Protein AF-A0A661ADQ4-F1 (afdb_monomer_lite)

Radius of gyration: 25.44 Å; chains: 1; bounding box: 35×82×67 Å

Sequence (174 aa):
MAKEAEIAFSLAYEEELRGIRLSEEKLRGFLEWVIENSPSVDEFIEVGVRKTITAGIVWRIKKGLKRIVHRERNTGKGNIAALSYYMIENGAPLWEIPPVVALFLKEVKNHPLAERREVWNILYQLLPSRIEKPSGPTLFDFVEEKKEKKRKGRIILPGEEEKEEKKEGKIIMP

Secondary structure (DSSP, 8-state):
-HHHHHHHHHHTTSHHHHT----HHHHHHHHHHHHHH---HHHHHHHHHHHH--HHHHHHHHHHHHHHHHHTTTSHHHHHHHHHHHHHHTT--GGGSHHHHHHHHHHHHTSGGGGSHHHHHHHHHHS-TT-PPPSS--HHHHHHHHHHHHHS-----S----------------

Structure (mmCIF, N/CA/C/O backbone):
data_AF-A0A661ADQ4-F1
#
_entry.id   AF-A0A661ADQ4-F1
#
loop_
_atom_site.group_PDB
_atom_site.id
_atom_site.type_symbol
_atom_site.label_atom_id
_atom_site.label_alt_id
_atom_site.label_comp_id
_atom_site.label_asym_id
_atom_site.label_entity_id
_atom_site.label_seq_id
_atom_site.pdbx_PDB_ins_code
_atom_site.Cartn_x
_atom_site.Cartn_y
_atom_site.Cartn_z
_atom_site.occupancy
_atom_site.B_iso_or_equiv
_atom_site.auth_seq_id
_atom_site.auth_comp_id
_atom_site.auth_asym_id
_atom_site.auth_atom_id
_atom_site.pdbx_PDB_model_num
ATOM 1 N N . MET A 1 1 ? -14.680 14.302 -2.490 1.00 46.47 1 MET A N 1
ATOM 2 C CA . MET A 1 1 ? -13.739 13.365 -3.150 1.00 46.47 1 MET A CA 1
ATOM 3 C C . MET A 1 1 ? -12.268 13.676 -2.865 1.00 46.47 1 MET A C 1
ATOM 5 O O . MET A 1 1 ? -11.585 12.795 -2.360 1.00 46.47 1 MET A O 1
ATOM 9 N N . ALA A 1 2 ? -11.749 14.880 -3.158 1.00 60.28 2 ALA A N 1
ATOM 10 C CA . ALA A 1 2 ? -10.326 15.184 -2.913 1.00 60.28 2 ALA A CA 1
ATOM 11 C C . ALA A 1 2 ? -9.914 15.041 -1.430 1.00 60.28 2 ALA A C 1
ATOM 13 O O . ALA A 1 2 ? -8.908 14.412 -1.120 1.00 60.28 2 ALA A O 1
ATOM 14 N N . LYS A 1 3 ? -10.737 15.554 -0.506 1.00 71.38 3 LYS A N 1
ATOM 15 C CA . LYS A 1 3 ? -10.456 15.559 0.939 1.00 71.38 3 LYS A CA 1
ATOM 16 C C . LYS A 1 3 ? -10.411 14.153 1.550 1.00 71.38 3 LYS A C 1
ATOM 18 O O . LYS A 1 3 ? -9.616 13.884 2.442 1.00 71.38 3 LYS A O 1
ATOM 23 N N . GLU A 1 4 ? -11.261 13.247 1.083 1.00 68.56 4 GLU A N 1
ATOM 24 C CA . GLU A 1 4 ? -11.327 11.862 1.550 1.00 68.56 4 GLU A CA 1
ATOM 25 C C . GLU A 1 4 ? -10.106 11.065 1.070 1.00 68.56 4 GLU A C 1
ATOM 27 O O . GLU A 1 4 ? -9.530 10.307 1.850 1.00 68.56 4 GLU A O 1
ATOM 32 N N . ALA A 1 5 ? -9.661 11.301 -0.170 1.00 69.50 5 ALA A N 1
ATOM 33 C CA . ALA A 1 5 ? -8.423 10.739 -0.704 1.00 69.50 5 ALA A CA 1
ATOM 34 C C . ALA A 1 5 ? -7.181 11.269 0.039 1.00 69.50 5 ALA A C 1
ATOM 36 O O . ALA A 1 5 ? -6.310 10.483 0.406 1.00 69.50 5 ALA A O 1
ATOM 37 N N . GLU A 1 6 ? -7.120 12.569 0.348 1.00 78.62 6 GLU A N 1
ATOM 38 C CA . GLU A 1 6 ? -6.053 13.160 1.173 1.00 78.62 6 GLU A CA 1
ATOM 39 C C . GLU A 1 6 ? -6.007 12.558 2.585 1.00 78.62 6 GLU A C 1
ATOM 41 O O . GLU A 1 6 ? -4.930 12.202 3.069 1.00 78.62 6 GLU A O 1
ATOM 46 N N . ILE A 1 7 ? -7.161 12.384 3.243 1.00 80.75 7 ILE A N 1
ATOM 47 C CA . ILE A 1 7 ? -7.219 11.747 4.568 1.00 80.75 7 ILE A CA 1
ATOM 48 C C . ILE A 1 7 ? -6.780 10.280 4.474 1.00 80.75 7 ILE A C 1
ATOM 50 O O . ILE A 1 7 ? -5.970 9.840 5.292 1.00 80.75 7 ILE A O 1
ATOM 54 N N . ALA A 1 8 ? -7.240 9.532 3.468 1.00 76.44 8 ALA A N 1
ATOM 55 C CA . ALA A 1 8 ? -6.795 8.160 3.237 1.00 76.44 8 ALA A CA 1
ATOM 56 C C . ALA A 1 8 ? -5.284 8.058 2.986 1.00 76.44 8 ALA A C 1
ATOM 58 O O . ALA A 1 8 ? -4.638 7.149 3.509 1.00 76.44 8 ALA A O 1
ATOM 59 N N . PHE A 1 9 ? -4.709 9.008 2.245 1.00 81.69 9 PHE A N 1
ATOM 60 C CA . PHE A 1 9 ? -3.269 9.078 2.028 1.00 81.69 9 PHE A CA 1
ATOM 61 C C . PHE A 1 9 ? -2.522 9.399 3.329 1.00 81.69 9 PHE A C 1
ATOM 63 O O . PHE A 1 9 ? -1.516 8.759 3.634 1.00 81.69 9 PHE A O 1
ATOM 70 N N . SER A 1 10 ? -3.056 10.310 4.153 1.00 87.81 10 SER A N 1
ATOM 71 C CA . SER A 1 10 ? -2.481 10.650 5.463 1.00 87.81 10 SER A CA 1
ATOM 72 C C . SER A 1 10 ? -2.407 9.449 6.417 1.00 87.81 10 SER A C 1
ATOM 74 O O . SER A 1 10 ? -1.425 9.320 7.148 1.00 87.81 10 SER A O 1
ATOM 76 N N . LEU A 1 11 ? -3.366 8.511 6.346 1.00 89.00 11 LEU A N 1
ATOM 77 C CA . LEU A 1 11 ? -3.378 7.310 7.191 1.00 89.00 11 LEU A CA 1
ATOM 78 C C . LEU A 1 11 ? -2.096 6.473 7.046 1.00 89.00 11 LEU A C 1
ATOM 80 O O . LEU A 1 11 ? -1.606 5.953 8.043 1.00 89.00 11 LEU A O 1
ATOM 84 N N . ALA A 1 12 ? -1.490 6.395 5.857 1.00 88.94 12 ALA A N 1
ATOM 85 C CA . ALA A 1 12 ? -0.242 5.652 5.631 1.00 88.94 12 ALA A CA 1
ATOM 86 C C . ALA A 1 12 ? 0.996 6.241 6.355 1.00 88.94 12 ALA A C 1
ATOM 88 O O . ALA A 1 12 ? 2.040 5.573 6.431 1.00 88.94 12 ALA A O 1
ATOM 89 N N . TYR A 1 13 ? 0.876 7.467 6.880 1.00 88.44 13 TYR A N 1
ATOM 90 C CA . TYR A 1 13 ? 1.899 8.211 7.623 1.00 88.44 13 TYR A CA 1
ATOM 91 C C . TYR A 1 13 ? 1.596 8.352 9.124 1.00 88.44 13 TYR A C 1
ATOM 93 O O . TYR A 1 13 ? 2.484 8.778 9.866 1.00 88.44 13 TYR A O 1
ATOM 101 N N . GLU A 1 14 ? 0.401 7.963 9.585 1.00 91.62 14 GLU A N 1
ATOM 102 C CA . GLU A 1 14 ? 0.080 7.860 11.015 1.00 91.62 14 GLU A CA 1
ATOM 103 C C . GLU A 1 14 ? 1.030 6.873 11.705 1.00 91.62 14 GLU A C 1
ATOM 105 O O . GLU A 1 14 ? 1.467 5.893 11.098 1.00 91.62 14 GLU A O 1
ATOM 110 N N . GLU A 1 15 ? 1.333 7.104 12.983 1.00 90.06 15 GLU A N 1
ATOM 111 C CA . GLU A 1 15 ? 2.313 6.333 13.763 1.00 90.06 15 GLU A CA 1
ATOM 112 C C . GLU A 1 15 ? 2.139 4.809 13.621 1.00 90.06 15 GLU A C 1
ATOM 114 O O . GLU A 1 15 ? 3.110 4.080 13.406 1.00 90.06 15 GLU A O 1
ATOM 119 N N . GLU A 1 16 ? 0.896 4.327 13.649 1.00 94.06 16 GLU A N 1
ATOM 120 C CA . GLU A 1 16 ? 0.574 2.901 13.595 1.00 94.06 16 GLU A CA 1
ATOM 121 C C . GLU A 1 16 ? 0.774 2.234 12.225 1.00 94.06 16 GLU A C 1
ATOM 123 O O . GLU A 1 16 ? 0.855 1.005 12.161 1.00 94.06 16 GLU A O 1
ATOM 128 N N . LEU A 1 17 ? 0.842 3.010 11.139 1.00 93.62 17 LEU A N 1
ATOM 129 C CA . LEU A 1 17 ? 0.995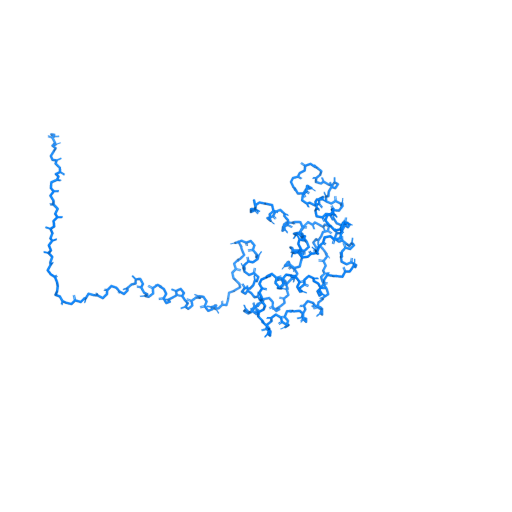 2.513 9.762 1.00 93.62 17 LEU A CA 1
ATOM 130 C C . LEU A 1 17 ? 2.311 2.971 9.109 1.00 93.62 17 LEU A C 1
ATOM 132 O O . LEU A 1 17 ? 2.814 2.307 8.197 1.00 93.62 17 LEU A O 1
ATOM 136 N N . ARG A 1 18 ? 2.927 4.053 9.602 1.00 90.88 18 ARG A N 1
ATOM 137 C CA . ARG A 1 18 ? 4.176 4.629 9.079 1.00 90.88 18 ARG A CA 1
ATOM 138 C C . ARG A 1 18 ? 5.309 3.610 9.027 1.00 90.88 18 ARG A C 1
ATOM 140 O O . ARG A 1 18 ? 6.002 3.549 8.013 1.00 90.88 18 ARG A O 1
ATOM 147 N N . GLY A 1 19 ? 5.464 2.814 10.088 1.00 90.69 19 GLY A N 1
ATOM 148 C CA . GLY A 1 19 ? 6.514 1.798 10.235 1.00 90.69 19 GLY A CA 1
ATOM 149 C C . GLY A 1 19 ? 6.271 0.479 9.490 1.00 90.69 19 GLY A C 1
ATOM 150 O O . GLY A 1 19 ? 7.125 -0.405 9.533 1.00 90.69 19 GLY A O 1
ATOM 151 N N . ILE A 1 20 ? 5.130 0.311 8.812 1.00 94.69 20 ILE A N 1
ATOM 152 C CA . ILE A 1 20 ? 4.903 -0.854 7.952 1.00 94.69 20 ILE A CA 1
ATOM 153 C C . ILE A 1 20 ? 5.694 -0.657 6.657 1.00 94.69 20 ILE A C 1
ATOM 155 O O . ILE A 1 20 ? 5.493 0.337 5.955 1.00 94.69 20 ILE A O 1
ATOM 159 N N . ARG A 1 21 ? 6.569 -1.626 6.368 1.00 95.00 21 ARG A N 1
ATOM 160 C CA . ARG A 1 21 ? 7.399 -1.701 5.163 1.00 95.00 21 ARG A CA 1
ATOM 161 C C . ARG A 1 21 ? 7.004 -2.877 4.280 1.00 95.00 21 ARG A C 1
ATOM 163 O O . ARG A 1 21 ? 6.539 -3.900 4.795 1.00 95.00 21 ARG A O 1
ATOM 170 N N . LEU A 1 22 ? 7.211 -2.734 2.975 1.00 95.94 22 LEU A N 1
ATOM 171 C CA . LEU A 1 22 ? 7.097 -3.841 2.021 1.00 95.94 22 LEU A CA 1
ATOM 172 C C . LEU A 1 22 ? 8.391 -4.668 1.986 1.00 95.94 22 LEU A C 1
ATOM 174 O O . LEU A 1 22 ? 9.421 -4.272 2.525 1.00 95.94 22 LEU A O 1
ATOM 178 N N . SER A 1 23 ? 8.333 -5.843 1.357 1.00 96.06 23 SER A N 1
ATOM 179 C CA . SER A 1 23 ? 9.543 -6.594 1.012 1.00 96.06 23 SER A CA 1
ATOM 180 C C . SER A 1 23 ? 10.259 -5.878 -0.135 1.00 96.06 23 SER A C 1
ATOM 182 O O . SER A 1 23 ? 9.681 -5.728 -1.209 1.00 96.06 23 SER A O 1
ATOM 184 N N . GLU A 1 24 ? 11.504 -5.463 0.108 1.00 95.75 24 GLU A N 1
ATOM 185 C CA . GLU A 1 24 ? 12.391 -4.817 -0.871 1.00 95.75 24 GLU A CA 1
ATOM 186 C C . GLU A 1 24 ? 12.505 -5.640 -2.163 1.00 95.75 24 GLU A C 1
ATOM 188 O O . GLU A 1 24 ? 12.294 -5.118 -3.249 1.00 95.75 24 GLU A O 1
ATOM 193 N N . GLU A 1 25 ? 12.746 -6.948 -2.047 1.00 97.31 25 GLU A N 1
ATOM 194 C CA . GLU A 1 25 ? 12.824 -7.890 -3.172 1.00 97.31 25 GLU A CA 1
ATOM 195 C C . GLU A 1 25 ? 11.539 -7.898 -4.018 1.00 97.31 25 GLU A C 1
ATOM 197 O O . GLU A 1 25 ? 11.583 -7.753 -5.240 1.00 97.31 25 GLU A O 1
ATOM 202 N N . LYS A 1 26 ? 10.373 -8.006 -3.367 1.00 97.25 26 LYS A N 1
ATOM 203 C CA . LYS A 1 26 ? 9.074 -8.023 -4.058 1.00 97.25 26 LYS A CA 1
ATOM 204 C C . LYS A 1 26 ? 8.733 -6.684 -4.700 1.00 97.25 26 LYS A C 1
ATOM 206 O O . LYS A 1 26 ? 8.123 -6.663 -5.767 1.00 97.25 26 LYS A O 1
ATOM 211 N N . LEU A 1 27 ? 9.085 -5.583 -4.040 1.00 97.56 27 LEU A N 1
ATOM 212 C CA . LEU A 1 27 ? 8.873 -4.233 -4.549 1.00 97.56 27 LEU A CA 1
ATOM 213 C C . LEU A 1 27 ? 9.778 -3.969 -5.756 1.00 97.56 27 LEU A C 1
ATOM 215 O O . LEU A 1 27 ? 9.291 -3.519 -6.788 1.00 97.56 27 LEU A O 1
ATOM 219 N N . ARG A 1 28 ? 11.057 -4.337 -5.666 1.00 98.00 28 ARG A N 1
ATOM 220 C CA . ARG A 1 28 ? 12.037 -4.269 -6.754 1.00 98.00 28 ARG A CA 1
ATOM 221 C C . ARG A 1 28 ? 11.589 -5.047 -7.985 1.00 98.00 28 ARG A C 1
ATOM 223 O O . ARG A 1 28 ? 11.413 -4.431 -9.029 1.00 98.00 28 ARG A O 1
ATOM 230 N N . GLY A 1 29 ? 11.298 -6.343 -7.844 1.00 97.94 29 GLY A N 1
ATOM 231 C CA . GLY A 1 29 ? 10.857 -7.178 -8.968 1.00 97.94 29 GLY A CA 1
ATOM 232 C C . GLY A 1 29 ? 9.509 -6.747 -9.565 1.00 97.94 29 GLY A C 1
ATOM 233 O O . GLY A 1 29 ? 9.251 -6.954 -10.749 1.00 97.94 29 GLY A O 1
ATOM 234 N N . PHE A 1 30 ? 8.641 -6.099 -8.778 1.00 98.25 30 PHE A N 1
ATOM 235 C CA . PHE A 1 30 ? 7.458 -5.431 -9.323 1.00 98.25 30 PHE A CA 1
ATOM 236 C C . PHE A 1 30 ? 7.825 -4.183 -10.142 1.00 98.25 30 PHE A C 1
ATOM 238 O O . PHE A 1 30 ? 7.299 -4.012 -11.237 1.00 98.25 30 PHE A O 1
ATOM 245 N N . LEU A 1 31 ? 8.720 -3.324 -9.652 1.00 98.06 31 LEU A N 1
ATOM 246 C CA . LEU A 1 31 ? 9.097 -2.086 -10.343 1.00 98.06 31 LEU A CA 1
ATOM 247 C C . LEU A 1 31 ? 9.963 -2.331 -11.587 1.00 98.06 31 LEU A C 1
ATOM 249 O O . LEU A 1 31 ? 9.835 -1.593 -12.558 1.00 98.06 31 LEU A O 1
ATOM 253 N N . GLU A 1 32 ? 10.773 -3.387 -11.600 1.00 98.06 32 GLU A N 1
ATOM 254 C CA . GLU A 1 32 ? 11.464 -3.879 -12.800 1.00 98.06 32 GLU A CA 1
ATOM 255 C C . GLU A 1 32 ? 10.444 -4.308 -13.866 1.00 98.06 32 GLU A C 1
ATOM 257 O O . GLU A 1 32 ? 10.485 -3.80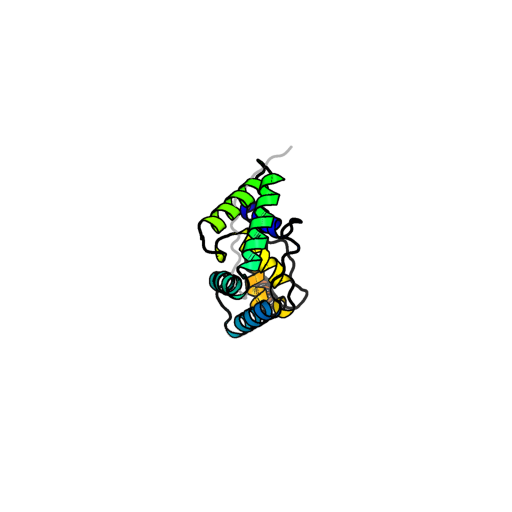9 -14.990 1.00 98.06 32 GLU A O 1
ATOM 262 N N . TRP A 1 33 ? 9.425 -5.089 -13.483 1.00 98.00 33 TRP A N 1
ATOM 263 C CA . TRP A 1 33 ? 8.305 -5.429 -14.369 1.00 98.00 33 TRP A CA 1
ATOM 264 C C . TRP A 1 33 ? 7.549 -4.186 -14.887 1.00 98.00 33 TRP A C 1
ATOM 266 O O . TRP A 1 33 ? 7.198 -4.141 -16.066 1.00 98.00 33 TRP A O 1
ATOM 276 N N . VAL A 1 34 ? 7.341 -3.149 -14.061 1.00 97.38 34 VAL A N 1
ATOM 277 C CA . VAL A 1 34 ? 6.727 -1.873 -14.497 1.00 97.38 34 VAL A CA 1
ATOM 278 C C . VAL A 1 34 ? 7.569 -1.177 -15.570 1.00 97.38 34 VAL A C 1
ATOM 280 O O . VAL A 1 34 ? 7.008 -0.673 -16.541 1.00 97.38 34 VAL A O 1
ATOM 283 N N . ILE A 1 35 ? 8.897 -1.159 -15.423 1.00 96.88 35 ILE A N 1
ATOM 284 C CA . ILE A 1 35 ? 9.817 -0.550 -16.400 1.00 96.88 35 ILE A CA 1
ATOM 285 C C . ILE A 1 35 ? 9.773 -1.303 -17.736 1.00 96.88 35 ILE A C 1
ATOM 287 O O . ILE A 1 35 ? 9.764 -0.675 -18.792 1.00 96.88 35 ILE A O 1
ATOM 291 N N . GLU A 1 36 ? 9.713 -2.633 -17.697 1.00 97.00 36 GLU A N 1
ATOM 292 C CA . GLU A 1 36 ? 9.668 -3.481 -18.894 1.00 97.00 36 GLU A CA 1
ATOM 293 C C . GLU A 1 36 ? 8.321 -3.425 -19.632 1.00 97.00 36 GLU A C 1
ATOM 295 O O . GLU A 1 36 ? 8.295 -3.465 -20.860 1.00 97.00 36 GLU A O 1
ATOM 300 N N . ASN A 1 37 ? 7.205 -3.337 -18.899 1.00 95.69 37 ASN A N 1
ATOM 301 C CA . ASN A 1 37 ? 5.861 -3.539 -19.458 1.00 95.69 37 ASN A CA 1
ATOM 302 C C . ASN A 1 37 ? 5.057 -2.237 -19.614 1.00 95.69 37 ASN A C 1
ATOM 304 O O . ASN A 1 37 ? 4.083 -2.225 -20.360 1.00 95.69 37 ASN A O 1
ATOM 308 N N . SER A 1 38 ? 5.457 -1.142 -18.951 1.00 92.44 38 SER A N 1
ATOM 309 C CA . SER A 1 38 ? 4.749 0.154 -18.960 1.00 92.44 38 SER A CA 1
ATOM 310 C C . SER A 1 38 ? 3.223 0.031 -18.736 1.00 92.44 38 SER A C 1
ATOM 312 O O . SER A 1 38 ? 2.444 0.482 -19.579 1.00 92.44 38 SER A O 1
ATOM 314 N N . PRO A 1 39 ? 2.786 -0.595 -17.622 1.00 95.94 39 PRO A N 1
ATOM 315 C CA . PRO A 1 39 ? 1.384 -0.916 -17.357 1.00 95.94 39 PRO A CA 1
ATOM 316 C C . PRO A 1 39 ? 0.494 0.322 -17.209 1.00 95.94 39 PRO A C 1
ATOM 318 O O . PRO A 1 39 ? 0.959 1.444 -16.981 1.00 95.94 39 PRO A O 1
ATOM 321 N N . SER A 1 40 ? -0.819 0.096 -17.270 1.00 95.69 40 SER A N 1
ATOM 322 C CA . SER A 1 40 ? -1.802 1.134 -16.937 1.00 95.69 40 SER A CA 1
ATOM 323 C C . SER A 1 40 ? -1.760 1.511 -15.446 1.00 95.69 40 SER A C 1
ATOM 325 O O . SER A 1 40 ? -1.217 0.784 -14.614 1.00 95.69 40 SER A O 1
ATOM 327 N N . VAL A 1 41 ? -2.352 2.656 -15.091 1.00 93.75 41 VAL A N 1
ATOM 328 C CA . VAL A 1 41 ? -2.401 3.145 -13.700 1.00 93.75 41 VAL A CA 1
ATOM 329 C C . VAL A 1 41 ? -3.140 2.164 -12.779 1.00 93.75 41 VAL A C 1
ATOM 331 O O . VAL A 1 41 ? -2.650 1.861 -11.691 1.00 93.75 41 VAL A O 1
ATOM 334 N N . ASP A 1 42 ? -4.276 1.627 -13.227 1.00 93.44 42 ASP A N 1
ATOM 335 C CA . ASP A 1 42 ? -5.084 0.686 -12.442 1.00 93.44 42 ASP A CA 1
ATOM 336 C C . ASP A 1 42 ? -4.361 -0.658 -12.271 1.00 93.44 42 ASP A C 1
ATOM 338 O O . ASP A 1 42 ? -4.255 -1.182 -11.161 1.00 93.44 42 ASP A O 1
ATOM 342 N N . GLU A 1 43 ? -3.765 -1.170 -13.351 1.00 97.00 43 GLU A N 1
ATOM 343 C CA . GLU A 1 43 ? -2.956 -2.393 -13.343 1.00 97.00 43 GLU A CA 1
ATOM 344 C C . GLU A 1 43 ? -1.718 -2.258 -12.444 1.00 97.00 43 GLU A C 1
ATOM 346 O O . GLU A 1 43 ? -1.386 -3.181 -11.701 1.00 97.00 43 GLU A O 1
ATOM 351 N N . PHE A 1 44 ? -1.054 -1.099 -12.449 1.00 97.38 44 PHE A N 1
ATOM 352 C CA . PHE A 1 44 ? 0.061 -0.806 -11.551 1.00 97.38 44 PHE A CA 1
ATOM 353 C C . PHE A 1 44 ? -0.353 -0.916 -10.076 1.00 97.38 44 PHE A C 1
ATOM 355 O O . PHE A 1 44 ? 0.378 -1.512 -9.280 1.00 97.38 44 PHE A O 1
ATOM 362 N N . ILE A 1 45 ? -1.523 -0.384 -9.699 1.00 96.69 45 ILE A N 1
ATOM 363 C CA . ILE A 1 45 ? -2.026 -0.502 -8.324 1.00 96.69 45 ILE A CA 1
ATOM 364 C C . ILE A 1 45 ? -2.414 -1.953 -8.026 1.00 96.69 45 ILE A C 1
ATOM 366 O O . ILE A 1 45 ? -1.959 -2.499 -7.020 1.00 96.69 45 ILE A O 1
ATOM 370 N N . GLU A 1 46 ? -3.213 -2.597 -8.879 1.00 97.50 46 GLU A N 1
ATOM 371 C CA . GLU A 1 46 ? -3.688 -3.965 -8.650 1.00 97.50 46 GLU A CA 1
ATOM 372 C C . GLU A 1 46 ? -2.526 -4.963 -8.553 1.00 97.50 46 GLU A C 1
ATOM 374 O O . GLU A 1 46 ? -2.380 -5.662 -7.544 1.00 97.50 46 GLU A O 1
ATOM 379 N N . VAL A 1 47 ? -1.669 -5.022 -9.575 1.00 97.75 47 VAL A N 1
ATOM 380 C CA . VAL A 1 47 ? -0.539 -5.958 -9.636 1.00 97.75 47 VAL A CA 1
ATOM 381 C C . VAL A 1 47 ? 0.483 -5.633 -8.547 1.00 97.75 47 VAL A C 1
ATOM 383 O O . VAL A 1 47 ? 0.993 -6.551 -7.897 1.00 97.75 47 VAL A O 1
ATOM 386 N N . GLY A 1 48 ? 0.748 -4.349 -8.295 1.00 97.31 48 GLY A N 1
ATOM 387 C CA . GLY A 1 48 ? 1.673 -3.899 -7.259 1.00 97.31 48 GLY A CA 1
ATOM 388 C C . GLY A 1 48 ? 1.224 -4.304 -5.859 1.00 97.31 48 GLY A C 1
ATOM 389 O O . GLY A 1 48 ? 1.986 -4.939 -5.122 1.00 97.31 48 GLY A O 1
ATOM 390 N N . VAL A 1 49 ? -0.036 -4.036 -5.511 1.00 97.50 49 VAL A N 1
ATOM 391 C CA . VAL A 1 49 ? -0.635 -4.455 -4.236 1.00 97.50 49 VAL A CA 1
ATOM 392 C C . VAL A 1 49 ? -0.655 -5.982 -4.121 1.00 97.50 49 VAL A C 1
ATOM 394 O O . VAL A 1 49 ? -0.168 -6.507 -3.119 1.00 97.50 49 VAL A O 1
ATOM 397 N N . ARG A 1 50 ? -1.125 -6.713 -5.144 1.00 97.06 50 ARG A N 1
ATOM 398 C CA . ARG A 1 50 ? -1.168 -8.192 -5.138 1.00 97.06 50 ARG A CA 1
ATOM 399 C C . ARG A 1 50 ? 0.214 -8.832 -4.956 1.00 97.06 50 ARG A C 1
ATOM 401 O O . ARG A 1 50 ? 0.332 -9.807 -4.215 1.00 97.06 50 ARG A O 1
ATOM 408 N N . LYS A 1 51 ? 1.260 -8.319 -5.618 1.00 96.31 51 LYS A N 1
ATOM 409 C CA . LYS A 1 51 ? 2.625 -8.880 -5.531 1.00 96.31 51 LYS A CA 1
ATOM 410 C C . LYS A 1 51 ? 3.319 -8.543 -4.206 1.00 96.31 51 LYS A C 1
ATOM 412 O O . LYS A 1 51 ? 4.044 -9.388 -3.671 1.00 96.31 51 LYS A O 1
ATOM 417 N N . THR A 1 52 ? 3.111 -7.339 -3.665 1.00 97.00 52 THR A N 1
ATOM 418 C CA . THR A 1 52 ? 3.899 -6.817 -2.529 1.00 97.00 52 THR A CA 1
ATOM 419 C C . THR A 1 52 ? 3.225 -6.952 -1.157 1.00 97.00 52 THR A C 1
ATOM 421 O O . THR A 1 52 ? 3.926 -7.172 -0.163 1.00 97.00 52 THR A O 1
ATOM 424 N N . ILE A 1 53 ? 1.892 -6.879 -1.069 1.00 95.75 53 ILE A N 1
ATOM 425 C CA . ILE A 1 53 ? 1.151 -6.934 0.200 1.00 95.75 53 ILE A CA 1
ATOM 426 C C . ILE A 1 53 ? 0.895 -8.391 0.607 1.00 95.75 53 ILE A C 1
ATOM 428 O O . ILE A 1 53 ? 0.087 -9.104 0.021 1.00 95.75 53 ILE A O 1
ATOM 432 N N . THR A 1 54 ? 1.578 -8.847 1.657 1.00 95.50 54 THR A N 1
ATOM 433 C CA . THR A 1 54 ? 1.410 -10.198 2.219 1.00 95.50 54 THR A CA 1
ATOM 434 C C . THR A 1 54 ? 0.350 -10.234 3.322 1.00 95.50 54 THR A C 1
ATOM 436 O O . THR A 1 54 ? 0.064 -9.218 3.953 1.00 95.50 54 THR A O 1
ATOM 439 N N . ALA A 1 55 ? -0.173 -11.421 3.653 1.00 94.81 55 ALA A N 1
ATOM 440 C CA . ALA A 1 55 ? -1.109 -11.599 4.772 1.00 94.81 55 ALA A CA 1
ATOM 441 C C . ALA A 1 55 ? -0.577 -11.042 6.116 1.00 94.81 55 ALA A C 1
ATOM 443 O O . ALA A 1 55 ? -1.335 -10.468 6.899 1.00 94.81 55 ALA A O 1
ATOM 444 N N . GLY A 1 56 ? 0.737 -11.131 6.361 1.00 96.31 56 GLY A N 1
ATOM 445 C CA . GLY A 1 56 ? 1.377 -10.522 7.533 1.00 96.31 56 GLY A CA 1
ATOM 446 C C . GLY A 1 56 ? 1.355 -8.987 7.511 1.00 96.31 56 GLY A C 1
ATOM 447 O O . GLY A 1 56 ? 1.171 -8.361 8.557 1.00 96.31 56 GLY A O 1
ATOM 448 N N . ILE A 1 57 ? 1.479 -8.372 6.330 1.00 96.56 57 ILE A N 1
ATOM 449 C CA . ILE A 1 57 ? 1.311 -6.923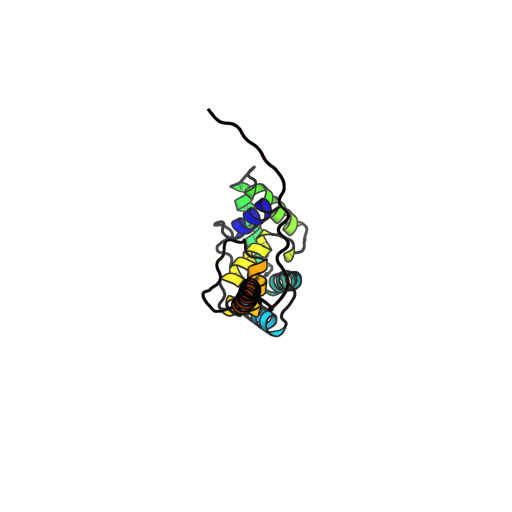 6.146 1.00 96.56 57 ILE A CA 1
ATOM 450 C C . ILE A 1 57 ? -0.159 -6.536 6.359 1.00 96.56 57 ILE A C 1
ATOM 452 O O . ILE A 1 57 ? -0.424 -5.625 7.141 1.00 96.56 57 ILE A O 1
ATOM 456 N N . VAL A 1 58 ? -1.117 -7.271 5.778 1.00 96.94 58 VAL A N 1
ATOM 457 C CA . VAL A 1 58 ? -2.563 -7.046 5.988 1.00 96.94 58 VAL A CA 1
ATOM 458 C C . VAL A 1 58 ? -2.918 -7.073 7.476 1.00 96.94 58 VAL A C 1
ATOM 460 O O . VAL A 1 58 ? -3.580 -6.163 7.968 1.00 96.94 58 VAL A O 1
ATOM 463 N N . TRP A 1 59 ? -2.426 -8.056 8.236 1.00 97.00 59 TRP A N 1
ATOM 464 C CA . TRP A 1 59 ? -2.648 -8.130 9.685 1.00 97.00 59 TRP A CA 1
ATOM 465 C C . TRP A 1 59 ? -2.095 -6.913 10.444 1.00 97.00 59 TRP A C 1
ATOM 467 O O . TRP A 1 59 ? -2.751 -6.409 11.361 1.00 97.00 59 TRP A O 1
ATOM 477 N N . ARG A 1 60 ? -0.918 -6.399 10.051 1.00 97.31 60 ARG A N 1
ATOM 478 C CA . ARG A 1 60 ? -0.354 -5.163 10.625 1.00 97.31 60 ARG A CA 1
ATOM 479 C C . ARG A 1 60 ? -1.219 -3.949 10.285 1.00 97.31 60 ARG A C 1
ATOM 481 O O . ARG A 1 60 ? -1.524 -3.176 11.190 1.00 97.31 60 ARG A O 1
ATOM 488 N N . ILE A 1 61 ? -1.683 -3.831 9.038 1.00 96.94 61 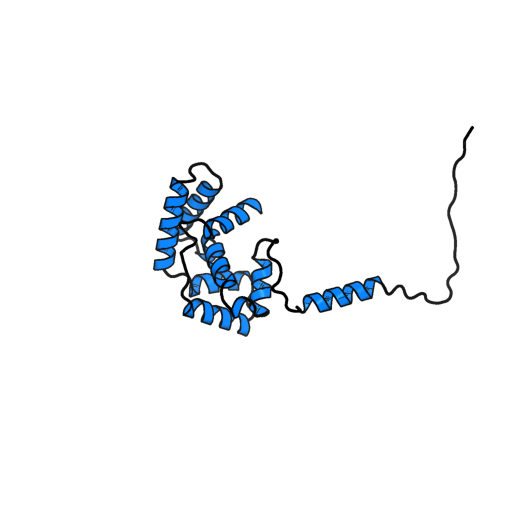ILE A N 1
ATOM 489 C CA . ILE A 1 61 ? -2.589 -2.759 8.598 1.00 96.94 61 ILE A CA 1
ATOM 490 C C . ILE A 1 61 ? -3.894 -2.798 9.405 1.00 96.94 61 ILE A C 1
ATOM 492 O O . ILE A 1 61 ? -4.260 -1.790 10.005 1.00 96.94 61 ILE A O 1
ATOM 496 N N . LYS A 1 62 ? -4.548 -3.963 9.528 1.00 97.44 62 LYS A N 1
ATOM 497 C CA . LYS A 1 62 ? -5.761 -4.140 10.354 1.00 97.44 62 LYS A CA 1
ATOM 498 C C . LYS A 1 62 ? -5.536 -3.694 11.800 1.00 97.44 62 LYS A C 1
ATOM 500 O O . LYS A 1 62 ? -6.348 -2.950 12.349 1.00 97.44 62 LYS A O 1
ATOM 505 N N . LYS A 1 63 ? -4.423 -4.104 12.424 1.00 97.12 63 LYS A N 1
ATOM 506 C CA . LYS A 1 63 ? -4.078 -3.676 13.791 1.00 97.12 63 LYS A CA 1
ATOM 507 C C . LYS A 1 63 ? -3.853 -2.168 13.902 1.00 97.12 63 LYS A C 1
ATOM 509 O O . LYS A 1 63 ? -4.294 -1.587 14.893 1.00 97.12 63 LYS A O 1
ATOM 514 N N . GLY A 1 64 ? -3.199 -1.548 12.922 1.00 97.12 64 GLY A N 1
ATOM 515 C CA . GLY A 1 64 ? -2.982 -0.103 12.904 1.00 97.12 64 GLY A CA 1
ATOM 516 C C . GLY A 1 64 ? -4.286 0.673 12.737 1.00 97.12 64 GLY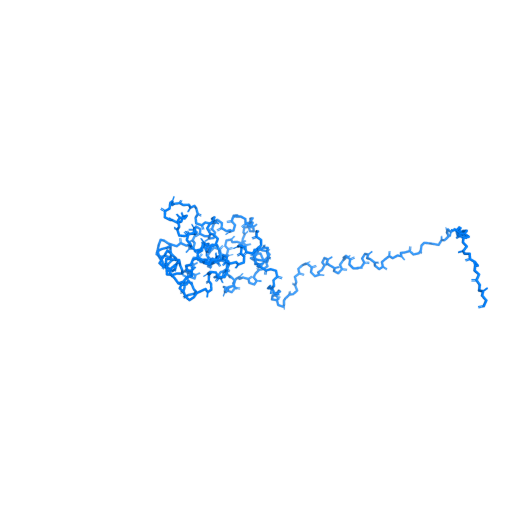 A C 1
ATOM 517 O O . GLY A 1 64 ? -4.607 1.509 13.578 1.00 97.12 64 GLY A O 1
ATOM 518 N N . LEU A 1 65 ? -5.104 0.311 11.745 1.00 96.62 65 LEU A N 1
ATOM 519 C CA . LEU A 1 65 ? -6.431 0.897 11.532 1.00 96.62 65 LEU A CA 1
ATOM 520 C C . LEU A 1 65 ? -7.310 0.784 12.787 1.00 96.62 65 LEU A C 1
ATOM 522 O O . LEU A 1 65 ? -7.895 1.778 13.202 1.00 96.62 65 LEU A O 1
ATOM 526 N N . LYS A 1 66 ? -7.343 -0.375 13.461 1.00 96.88 66 LYS A N 1
ATOM 527 C CA . LYS A 1 66 ? -8.119 -0.558 14.703 1.00 96.88 66 LYS A CA 1
ATOM 528 C C . LYS A 1 66 ? -7.688 0.385 15.837 1.00 96.88 66 LYS A C 1
ATOM 530 O O . LYS A 1 66 ? -8.537 0.826 16.608 1.00 96.88 66 LYS A O 1
ATOM 535 N N . ARG A 1 67 ? -6.391 0.696 15.950 1.00 96.69 67 ARG A N 1
ATOM 536 C CA . ARG A 1 67 ? -5.869 1.676 16.923 1.00 96.69 67 ARG A CA 1
ATOM 537 C C . ARG A 1 67 ? -6.262 3.101 16.544 1.00 96.69 67 ARG A C 1
ATOM 539 O O . ARG A 1 67 ? -6.781 3.819 17.395 1.00 96.69 67 ARG A O 1
ATOM 546 N N . ILE A 1 68 ? -6.120 3.459 15.268 1.00 95.62 68 ILE A N 1
ATOM 547 C CA . ILE A 1 68 ? -6.523 4.769 14.744 1.00 95.62 68 ILE A CA 1
ATOM 548 C C . ILE A 1 68 ? -8.022 4.996 14.985 1.00 95.62 68 ILE A C 1
ATOM 550 O O . ILE A 1 68 ? -8.383 6.023 15.540 1.00 95.62 68 ILE A O 1
ATOM 554 N N . VAL A 1 69 ? -8.890 4.020 14.696 1.00 96.00 69 VAL A N 1
ATOM 555 C CA . VAL A 1 69 ? -10.343 4.088 14.978 1.00 96.00 69 VAL A CA 1
ATOM 556 C C . VAL A 1 69 ? -10.650 4.359 16.456 1.00 96.00 69 VAL A C 1
ATOM 558 O O . VAL A 1 69 ? -11.622 5.045 16.767 1.00 96.00 69 VAL A O 1
ATOM 561 N N . HIS A 1 70 ? -9.835 3.831 17.374 1.00 95.25 70 HIS A N 1
ATOM 562 C CA . HIS A 1 70 ? -10.002 4.067 18.806 1.00 95.25 70 HIS A CA 1
ATOM 563 C C . HIS A 1 70 ? -9.537 5.471 19.229 1.00 95.25 70 HIS A C 1
ATOM 565 O O . HIS A 1 70 ? -10.235 6.120 20.005 1.00 95.25 70 HIS A O 1
ATOM 571 N N . ARG A 1 71 ? -8.402 5.955 18.696 1.00 95.75 71 ARG A N 1
ATOM 572 C CA . ARG A 1 71 ? -7.854 7.301 18.964 1.00 95.75 71 ARG A CA 1
ATOM 573 C C . ARG A 1 71 ? -8.702 8.417 18.346 1.00 95.75 71 ARG A C 1
ATOM 575 O O . ARG A 1 71 ? -9.002 9.406 18.998 1.00 95.75 71 ARG A O 1
ATOM 582 N N . GLU A 1 72 ? -9.078 8.254 17.085 1.00 92.50 72 GLU A N 1
ATOM 583 C CA . GLU A 1 72 ? -9.697 9.266 16.216 1.00 92.50 72 GLU A CA 1
ATOM 584 C C . GLU A 1 72 ? -11.227 9.126 16.174 1.00 92.50 72 GLU A C 1
ATOM 586 O O . GLU A 1 72 ? -11.880 9.369 15.156 1.00 92.50 72 GLU A O 1
ATOM 591 N N . ARG A 1 73 ? -11.827 8.670 17.278 1.00 87.62 73 ARG A N 1
ATOM 592 C CA . ARG A 1 73 ? -13.255 8.351 17.330 1.00 87.62 73 ARG A CA 1
ATOM 593 C C . ARG A 1 73 ? -14.100 9.588 17.006 1.00 87.62 73 ARG A C 1
ATOM 595 O O . ARG A 1 73 ? -13.910 10.650 17.588 1.00 87.62 73 ARG A O 1
ATOM 602 N N . ASN A 1 74 ? -15.063 9.420 16.100 1.00 86.62 74 ASN A N 1
ATOM 603 C CA . ASN A 1 74 ? -15.946 10.471 15.575 1.00 86.62 74 ASN A CA 1
ATOM 604 C C . ASN A 1 74 ? -15.248 11.568 14.733 1.00 86.62 74 ASN A C 1
ATOM 606 O O . ASN A 1 74 ? -15.894 12.561 14.400 1.00 86.62 74 ASN A O 1
ATOM 610 N N . THR A 1 75 ? -13.978 11.406 14.336 1.00 91.06 75 THR A N 1
ATOM 611 C CA . THR A 1 75 ? -13.332 12.287 13.342 1.00 91.06 75 THR A CA 1
ATOM 612 C C . THR A 1 75 ? -13.446 11.703 11.929 1.00 91.06 75 THR A C 1
ATOM 614 O O . THR A 1 75 ? -13.638 10.500 11.740 1.00 91.06 75 THR A O 1
ATOM 617 N N . GLY A 1 76 ? -13.279 12.540 10.897 1.00 87.25 76 GLY A N 1
ATOM 618 C CA . GLY A 1 76 ? -13.240 12.064 9.506 1.00 87.25 76 GLY A CA 1
ATOM 619 C C . GLY A 1 76 ? -12.121 11.043 9.248 1.00 87.25 76 GLY A C 1
ATOM 620 O O . GLY A 1 76 ? -12.303 10.119 8.455 1.00 87.25 76 GLY A O 1
ATOM 621 N N . LYS A 1 77 ? -10.997 11.156 9.973 1.00 89.56 77 LYS A N 1
ATOM 622 C CA . LYS A 1 77 ? -9.884 10.200 9.921 1.00 89.56 77 LYS A CA 1
ATOM 623 C C . LYS A 1 77 ? -10.282 8.857 10.537 1.00 89.56 77 LYS A C 1
ATOM 625 O O . LYS A 1 77 ? -10.075 7.820 9.906 1.00 89.56 77 LYS A O 1
ATOM 630 N N . GLY A 1 78 ? -10.919 8.870 11.711 1.00 92.56 78 GLY A N 1
ATOM 631 C CA . GLY A 1 78 ? -11.453 7.662 12.345 1.00 92.56 78 GLY A CA 1
ATOM 632 C C . GLY A 1 78 ? -12.505 6.957 11.490 1.00 92.56 78 GLY A C 1
ATOM 633 O O . GLY A 1 78 ? -12.461 5.737 11.361 1.00 92.56 78 GLY A O 1
ATOM 634 N N . ASN A 1 79 ? -13.390 7.711 10.831 1.00 92.44 79 ASN A N 1
ATOM 635 C CA . ASN A 1 79 ? -14.410 7.155 9.937 1.00 92.44 79 ASN A CA 1
ATOM 636 C C . ASN A 1 79 ? -13.793 6.445 8.718 1.00 92.44 79 ASN A C 1
ATOM 638 O O . ASN A 1 79 ? -14.186 5.322 8.404 1.00 92.44 79 ASN A O 1
ATOM 642 N N . ILE A 1 80 ? -12.791 7.046 8.063 1.00 92.25 80 ILE A N 1
ATOM 643 C CA . ILE A 1 80 ? -12.102 6.412 6.924 1.00 92.25 80 ILE A CA 1
ATOM 644 C C . ILE A 1 80 ? -11.277 5.201 7.385 1.00 92.25 80 ILE A C 1
ATOM 646 O O . ILE A 1 80 ? -11.264 4.174 6.702 1.00 92.25 80 ILE A O 1
ATOM 650 N N . ALA A 1 81 ? -10.648 5.265 8.563 1.00 94.88 81 ALA A N 1
ATOM 651 C CA . ALA A 1 81 ? -9.955 4.116 9.142 1.00 94.88 81 ALA A CA 1
ATOM 652 C C . ALA A 1 81 ? -10.922 2.961 9.477 1.00 94.88 81 ALA A C 1
ATOM 654 O O . ALA A 1 81 ? -10.588 1.800 9.235 1.00 94.88 81 ALA A O 1
ATOM 655 N N . ALA A 1 82 ? -12.128 3.266 9.969 1.00 94.62 82 ALA A N 1
ATOM 656 C CA . ALA A 1 82 ? -13.166 2.284 10.287 1.00 94.62 82 ALA A CA 1
ATOM 657 C C . ALA A 1 82 ? -13.738 1.625 9.027 1.00 94.62 82 ALA A C 1
ATOM 659 O O . ALA A 1 82 ? -13.825 0.399 8.971 1.00 94.62 82 ALA A O 1
ATOM 660 N N . LEU A 1 83 ? -14.051 2.420 7.998 1.00 94.81 83 LEU A N 1
ATOM 661 C CA . LEU A 1 83 ? -14.481 1.917 6.692 1.00 94.81 83 LEU A CA 1
ATOM 662 C C . LEU A 1 83 ? -13.414 1.002 6.078 1.00 94.81 83 LEU A C 1
ATOM 664 O O . LEU A 1 83 ? -13.716 -0.120 5.685 1.00 94.81 83 LEU A O 1
ATOM 668 N N . SER A 1 84 ? -12.154 1.440 6.076 1.00 95.19 84 SER A N 1
ATOM 669 C CA . SER A 1 84 ? -11.037 0.653 5.536 1.00 95.19 84 SER A CA 1
ATOM 670 C C . SER A 1 84 ? -10.828 -0.650 6.310 1.00 95.19 84 SER A C 1
ATOM 672 O O . SER A 1 84 ? -10.584 -1.692 5.709 1.00 95.19 84 SER A O 1
ATOM 674 N N . TYR A 1 85 ? -10.965 -0.626 7.641 1.00 96.81 85 TYR A N 1
ATOM 675 C CA . TYR A 1 85 ? -10.922 -1.835 8.466 1.00 96.81 85 TYR A CA 1
ATOM 676 C C . TYR A 1 85 ? -12.054 -2.804 8.093 1.00 96.81 85 TYR A C 1
ATOM 678 O O . TYR A 1 85 ? -11.799 -3.989 7.880 1.00 96.81 85 TYR A O 1
ATOM 686 N N . TYR A 1 86 ? -13.284 -2.299 7.963 1.00 96.75 86 TYR A N 1
ATOM 687 C CA . TYR A 1 86 ? -14.452 -3.089 7.575 1.00 96.75 86 TYR A CA 1
ATOM 688 C C . TYR A 1 86 ? -14.297 -3.701 6.174 1.00 96.75 86 TYR A C 1
ATOM 690 O O . TYR A 1 86 ? -14.562 -4.890 6.009 1.00 96.75 86 TYR A O 1
ATOM 698 N N . MET A 1 87 ? -13.797 -2.947 5.190 1.00 96.31 87 MET A N 1
ATOM 699 C CA . MET A 1 87 ? -13.507 -3.464 3.845 1.00 96.31 87 MET A CA 1
ATOM 700 C C . MET A 1 87 ? -12.539 -4.658 3.893 1.00 96.31 87 MET A C 1
ATOM 702 O O . MET A 1 87 ? -12.821 -5.693 3.292 1.00 96.31 87 MET A O 1
ATOM 706 N N . ILE A 1 88 ? -11.450 -4.568 4.672 1.00 96.06 88 ILE A N 1
ATOM 707 C CA . ILE A 1 88 ? -10.492 -5.680 4.820 1.00 96.06 88 ILE A CA 1
ATOM 708 C C . ILE A 1 88 ? -11.140 -6.901 5.501 1.00 96.06 88 ILE A C 1
ATOM 710 O O . ILE A 1 88 ? -10.863 -8.032 5.107 1.00 96.06 88 ILE A O 1
ATOM 714 N N . GLU A 1 89 ? -11.976 -6.712 6.530 1.00 95.38 89 GLU A N 1
ATOM 715 C CA . GLU A 1 89 ? -12.660 -7.831 7.210 1.00 95.38 89 GLU A CA 1
ATOM 716 C C . GLU A 1 89 ? -13.657 -8.566 6.301 1.00 95.38 89 GLU A C 1
ATOM 718 O O . GLU A 1 89 ? -13.797 -9.779 6.417 1.00 95.38 89 GLU A O 1
ATOM 723 N N . ASN A 1 90 ? -14.313 -7.859 5.376 1.00 96.19 90 ASN A N 1
ATOM 724 C CA . ASN A 1 90 ? -15.294 -8.442 4.452 1.00 96.19 90 ASN A CA 1
ATOM 725 C C . ASN A 1 90 ? -14.666 -8.941 3.136 1.00 96.19 90 ASN A C 1
ATOM 727 O O . ASN A 1 90 ? -15.384 -9.246 2.189 1.00 96.19 90 ASN A O 1
ATOM 731 N N . GLY A 1 91 ? -13.333 -9.031 3.065 1.00 93.88 91 GLY A N 1
ATOM 732 C CA . GLY A 1 91 ? -12.630 -9.579 1.904 1.00 93.88 91 GLY A CA 1
ATOM 733 C C . GLY A 1 91 ? -12.645 -8.682 0.665 1.00 93.88 91 GLY A C 1
ATOM 734 O O . GLY A 1 91 ? -12.453 -9.190 -0.439 1.00 93.88 91 GLY A O 1
ATOM 735 N N . ALA A 1 92 ? -12.855 -7.370 0.826 1.00 95.31 92 ALA A N 1
ATOM 736 C CA . ALA A 1 92 ? -12.764 -6.435 -0.290 1.00 95.31 92 ALA A CA 1
ATOM 737 C C . ALA A 1 92 ? -11.353 -6.468 -0.921 1.00 95.31 92 ALA A C 1
ATOM 739 O O . ALA A 1 92 ? -10.359 -6.642 -0.199 1.00 95.31 92 ALA A O 1
ATOM 740 N N . PRO A 1 93 ? -11.234 -6.279 -2.246 1.00 96.31 93 PRO A N 1
ATOM 741 C CA . PRO A 1 93 ? -9.948 -6.277 -2.928 1.00 96.31 93 PRO A CA 1
ATOM 742 C C . PRO A 1 93 ? -8.981 -5.236 -2.360 1.00 96.31 93 PRO A C 1
ATOM 744 O O . PRO A 1 93 ? -9.299 -4.057 -2.256 1.00 96.31 93 PRO A O 1
ATOM 747 N N . LEU A 1 94 ? -7.763 -5.651 -1.998 1.00 96.19 94 LEU A N 1
ATOM 748 C CA . LEU A 1 94 ? -6.824 -4.785 -1.267 1.00 96.19 94 LEU A CA 1
ATOM 749 C C . LEU A 1 94 ? -6.405 -3.523 -2.042 1.00 96.19 94 LEU A C 1
ATOM 751 O O . LEU A 1 94 ? -6.042 -2.527 -1.421 1.00 96.19 94 LEU A O 1
ATOM 755 N N . TRP A 1 95 ? -6.454 -3.557 -3.376 1.00 94.81 95 TRP A N 1
ATOM 756 C CA . TRP A 1 95 ? -6.163 -2.415 -4.251 1.00 94.81 95 TRP A CA 1
ATOM 757 C C . TRP A 1 95 ? -7.313 -1.401 -4.341 1.00 94.81 95 TRP A C 1
ATOM 759 O O . TRP A 1 95 ? -7.099 -0.288 -4.803 1.00 94.81 95 TRP A O 1
ATOM 769 N N . GLU A 1 96 ? -8.503 -1.738 -3.843 1.00 92.56 96 GLU A N 1
ATOM 770 C CA . GLU A 1 96 ? -9.641 -0.816 -3.725 1.00 92.56 96 GLU A CA 1
ATOM 771 C C . GLU A 1 96 ? -9.674 -0.106 -2.359 1.00 92.56 96 GLU A C 1
ATOM 773 O O . GLU A 1 96 ? -10.489 0.787 -2.139 1.00 92.56 96 GLU A O 1
ATOM 778 N N . ILE A 1 97 ? -8.798 -0.490 -1.421 1.00 93.19 97 ILE A N 1
ATOM 779 C CA . ILE A 1 97 ? -8.812 -0.014 -0.031 1.00 93.19 97 ILE A CA 1
ATOM 780 C C . ILE A 1 97 ? -7.819 1.152 0.112 1.00 93.19 97 ILE A C 1
ATOM 782 O O . ILE A 1 97 ? -6.605 0.918 0.153 1.00 93.19 97 ILE A O 1
ATOM 786 N N . PRO A 1 98 ? -8.277 2.417 0.230 1.00 89.69 98 PRO A N 1
ATOM 787 C CA . PRO A 1 98 ? -7.407 3.570 -0.010 1.00 89.69 98 PRO A CA 1
ATOM 788 C C . PRO A 1 98 ? -6.157 3.672 0.890 1.00 89.69 98 PRO A C 1
ATOM 790 O O . PRO A 1 98 ? -5.093 4.004 0.365 1.00 89.69 98 PRO A O 1
ATOM 793 N N . PRO A 1 99 ? -6.182 3.322 2.196 1.00 91.00 99 PRO A N 1
ATOM 794 C CA . PRO A 1 99 ? -4.963 3.312 3.014 1.00 91.00 99 PRO A CA 1
ATOM 795 C C . PRO A 1 99 ? -3.955 2.215 2.645 1.00 91.00 99 PRO A C 1
ATOM 797 O O . PRO A 1 99 ? -2.767 2.370 2.923 1.00 91.00 99 PRO A O 1
ATOM 800 N N . VAL A 1 100 ? -4.396 1.113 2.024 1.00 94.56 100 VAL A N 1
ATOM 801 C CA . VAL A 1 100 ? -3.498 0.057 1.522 1.00 94.56 100 VAL A CA 1
ATOM 802 C C . VAL A 1 100 ? -2.778 0.556 0.272 1.00 94.56 100 VAL A C 1
ATOM 804 O O . VAL A 1 100 ? -1.553 0.458 0.198 1.00 94.56 100 VAL A O 1
ATOM 807 N N . VAL A 1 101 ? -3.516 1.177 -0.655 1.00 93.75 101 VAL A N 1
ATOM 808 C CA . VAL A 1 101 ? -2.954 1.834 -1.847 1.00 93.75 101 VAL A CA 1
ATOM 809 C C . VAL A 1 101 ? -1.980 2.941 -1.447 1.00 93.75 101 VAL A C 1
ATOM 811 O O . VAL A 1 101 ? -0.853 2.968 -1.931 1.00 93.75 101 VAL A O 1
ATOM 814 N N . ALA A 1 102 ? -2.352 3.808 -0.503 1.00 91.81 102 ALA A N 1
ATOM 815 C CA . ALA A 1 102 ? -1.477 4.866 -0.001 1.00 91.81 102 ALA A CA 1
ATOM 816 C C . ALA A 1 102 ? -0.189 4.326 0.642 1.00 91.81 102 ALA A C 1
ATOM 818 O O . ALA A 1 102 ? 0.888 4.883 0.433 1.00 91.81 102 ALA A O 1
ATOM 819 N N . LEU A 1 103 ? -0.273 3.226 1.397 1.00 93.69 103 LEU A N 1
ATOM 820 C CA . LEU A 1 103 ? 0.894 2.563 1.979 1.00 93.69 103 LEU A CA 1
ATOM 821 C C . LEU A 1 103 ? 1.799 1.970 0.897 1.00 93.69 103 LEU A C 1
ATOM 823 O O . LEU A 1 103 ? 3.014 2.131 0.981 1.00 93.69 103 LEU A O 1
ATOM 827 N N . PHE A 1 104 ? 1.223 1.343 -0.127 1.00 95.75 104 PHE A N 1
ATOM 828 C CA . PHE A 1 104 ? 1.962 0.859 -1.290 1.00 95.75 104 PHE A CA 1
ATOM 829 C C . PHE A 1 104 ? 2.659 2.010 -2.037 1.00 95.75 104 PHE A C 1
ATOM 831 O O . PHE A 1 104 ? 3.874 1.965 -2.213 1.00 95.75 104 PHE A O 1
ATOM 838 N N . LEU A 1 105 ? 1.945 3.089 -2.371 1.00 93.69 105 LEU A N 1
ATOM 839 C CA . LEU A 1 105 ? 2.504 4.261 -3.061 1.00 93.69 105 LEU A CA 1
ATOM 840 C C . LEU A 1 105 ? 3.582 4.984 -2.241 1.00 93.69 105 LEU A C 1
ATOM 842 O O . LEU A 1 105 ? 4.589 5.410 -2.806 1.00 93.69 105 LEU A O 1
ATOM 846 N N . LYS A 1 106 ? 3.418 5.084 -0.913 1.00 91.38 106 LYS A N 1
ATOM 847 C CA . LYS A 1 106 ? 4.451 5.584 0.013 1.00 91.38 106 LYS A CA 1
ATOM 848 C C . LYS A 1 106 ? 5.745 4.785 -0.137 1.00 91.38 106 LYS A C 1
ATOM 850 O O . LYS A 1 106 ? 6.822 5.370 -0.171 1.00 91.38 106 LYS A O 1
ATOM 855 N N . GLU A 1 107 ? 5.640 3.463 -0.187 1.00 94.88 107 GLU A N 1
ATOM 856 C CA . GLU A 1 107 ? 6.793 2.563 -0.226 1.00 94.88 107 GLU A CA 1
ATOM 857 C C . GLU A 1 107 ? 7.438 2.535 -1.614 1.00 94.88 107 GLU A C 1
ATOM 859 O O . GLU A 1 107 ? 8.660 2.642 -1.692 1.00 94.88 107 GLU A O 1
ATOM 864 N N . VAL A 1 108 ? 6.648 2.541 -2.699 1.00 95.50 108 VAL A N 1
ATOM 865 C CA . VAL A 1 108 ? 7.176 2.741 -4.059 1.00 95.50 108 VAL A CA 1
ATOM 866 C C . VAL A 1 108 ? 7.939 4.063 -4.152 1.00 95.50 108 VAL A C 1
ATOM 868 O O . VAL A 1 108 ? 9.079 4.056 -4.598 1.00 95.50 108 VAL A O 1
ATOM 871 N N . LYS A 1 109 ? 7.357 5.189 -3.707 1.00 92.31 109 LYS A N 1
ATOM 872 C CA . LYS A 1 109 ? 7.984 6.524 -3.792 1.00 92.31 109 LYS A CA 1
ATOM 873 C C . LYS A 1 109 ? 9.368 6.581 -3.125 1.00 92.31 109 LYS A C 1
ATOM 875 O O . LYS A 1 109 ? 10.206 7.371 -3.541 1.00 92.31 109 LYS A O 1
ATOM 880 N N . ASN A 1 110 ? 9.599 5.770 -2.091 1.00 91.19 110 ASN A N 1
ATOM 881 C CA . ASN A 1 110 ? 10.867 5.725 -1.358 1.00 91.19 110 ASN A CA 1
ATOM 882 C C . ASN A 1 110 ? 11.902 4.755 -1.968 1.00 91.19 110 ASN A C 1
ATOM 884 O O . ASN A 1 110 ? 13.022 4.688 -1.466 1.00 91.19 110 ASN A O 1
ATOM 888 N N . HIS A 1 111 ? 11.542 3.974 -2.990 1.00 95.25 111 HIS A N 1
ATOM 889 C CA . HIS A 1 111 ? 12.418 2.974 -3.601 1.00 95.25 111 HIS A CA 1
ATOM 890 C C . HIS A 1 111 ? 13.270 3.596 -4.730 1.00 95.25 111 HIS A C 1
ATOM 892 O O . HIS A 1 111 ? 12.727 4.365 -5.522 1.00 95.25 111 HIS A O 1
ATOM 898 N N . PRO A 1 112 ? 14.561 3.236 -4.902 1.00 94.56 112 PRO A N 1
ATOM 899 C CA . PRO A 1 112 ? 15.436 3.860 -5.908 1.00 94.56 112 PRO A CA 1
ATOM 900 C C . PRO A 1 112 ? 14.917 3.799 -7.354 1.00 94.56 112 PRO A C 1
ATOM 902 O O . PRO A 1 112 ? 15.131 4.718 -8.137 1.00 94.56 112 PRO A O 1
ATOM 905 N N . LEU A 1 113 ? 14.182 2.741 -7.722 1.00 95.62 113 LEU A N 1
ATOM 906 C CA . LEU A 1 113 ? 13.575 2.635 -9.059 1.00 95.62 113 LEU A CA 1
ATOM 907 C C . LEU A 1 113 ? 12.405 3.612 -9.299 1.00 95.62 113 LEU A C 1
ATOM 909 O O . LEU A 1 113 ? 11.939 3.699 -10.429 1.00 95.62 113 LEU A O 1
ATOM 913 N N . ALA A 1 114 ? 11.941 4.370 -8.300 1.00 92.50 114 ALA A N 1
ATOM 914 C CA . ALA A 1 114 ? 10.909 5.397 -8.487 1.00 92.50 114 ALA A CA 1
ATOM 915 C C . ALA A 1 114 ? 11.358 6.561 -9.384 1.00 92.50 114 ALA A C 1
ATOM 917 O O . ALA A 1 114 ? 10.517 7.204 -10.007 1.00 92.50 114 ALA A O 1
ATOM 918 N N . GLU A 1 115 ? 12.667 6.815 -9.476 1.00 90.25 115 GLU A N 1
ATOM 919 C CA . GLU A 1 115 ? 13.252 7.836 -10.357 1.00 90.25 115 GLU A CA 1
ATOM 920 C C . GLU A 1 115 ? 13.252 7.414 -11.836 1.00 90.25 115 GLU A C 1
ATOM 922 O O . GLU A 1 115 ? 13.438 8.242 -12.731 1.00 90.25 115 GLU A O 1
ATOM 927 N N . ARG A 1 116 ? 13.023 6.124 -12.123 1.00 93.50 116 ARG A N 1
ATOM 928 C CA . ARG A 1 116 ? 12.886 5.623 -13.492 1.00 93.50 116 ARG A CA 1
ATOM 929 C C . ARG A 1 116 ? 11.636 6.224 -14.115 1.00 93.50 116 ARG A C 1
ATOM 931 O O . ARG A 1 116 ? 10.557 6.185 -13.528 1.00 93.50 116 ARG A O 1
ATOM 938 N N . ARG A 1 117 ? 11.785 6.780 -15.318 1.00 91.31 117 ARG A N 1
ATOM 939 C CA . ARG A 1 117 ? 10.750 7.575 -15.990 1.00 91.31 117 ARG A CA 1
ATOM 940 C C . ARG A 1 117 ? 9.427 6.821 -16.122 1.00 91.31 117 ARG A C 1
ATOM 942 O O . ARG A 1 117 ? 8.371 7.427 -15.980 1.00 91.31 117 ARG A O 1
ATOM 949 N N . GLU A 1 118 ? 9.494 5.523 -16.384 1.00 93.56 118 GLU A N 1
ATOM 950 C CA . GLU A 1 118 ? 8.350 4.624 -16.532 1.00 93.56 118 GLU A CA 1
ATOM 951 C C . GLU A 1 118 ? 7.514 4.593 -15.241 1.00 93.56 118 GLU A C 1
ATOM 953 O O . GLU A 1 118 ? 6.312 4.855 -15.265 1.00 93.56 118 GLU A O 1
ATOM 958 N N . VAL A 1 119 ? 8.180 4.389 -14.099 1.00 93.81 119 VAL A N 1
ATOM 959 C CA . VAL A 1 119 ? 7.572 4.379 -12.760 1.00 93.81 119 VAL A CA 1
ATOM 960 C C . VAL A 1 119 ? 7.105 5.782 -12.359 1.00 93.81 119 VAL A C 1
ATOM 962 O O . VAL A 1 119 ? 5.974 5.950 -11.898 1.00 93.81 119 VAL A O 1
ATOM 965 N N . TRP A 1 120 ? 7.940 6.806 -12.567 1.00 91.62 120 TRP A N 1
ATOM 966 C CA . TRP A 1 120 ? 7.628 8.186 -12.189 1.00 91.62 120 TRP A CA 1
ATOM 967 C C . TRP A 1 120 ? 6.386 8.730 -12.906 1.00 91.62 120 TRP A C 1
ATOM 969 O O . TRP A 1 120 ? 5.555 9.385 -12.277 1.00 91.62 120 TRP A O 1
ATOM 979 N N . ASN A 1 121 ? 6.213 8.428 -14.199 1.00 90.81 121 ASN A N 1
ATOM 980 C CA . ASN A 1 121 ? 5.033 8.847 -14.963 1.00 90.81 121 ASN A CA 1
ATOM 981 C C . ASN A 1 121 ? 3.722 8.315 -14.356 1.00 90.81 121 ASN A C 1
ATOM 983 O O . ASN A 1 121 ? 2.700 8.998 -14.430 1.00 90.81 121 ASN A O 1
ATOM 987 N N . ILE A 1 122 ? 3.735 7.113 -13.767 1.00 92.44 122 ILE A N 1
ATOM 988 C CA . ILE A 1 122 ? 2.569 6.524 -13.094 1.00 92.44 122 ILE A CA 1
ATOM 989 C C . ILE A 1 122 ? 2.401 7.140 -11.700 1.00 92.44 122 ILE A C 1
ATOM 991 O O . ILE A 1 122 ? 1.318 7.620 -11.366 1.00 92.44 122 ILE A O 1
ATOM 995 N N . LEU A 1 123 ? 3.478 7.214 -10.909 1.00 90.12 123 LEU A N 1
ATOM 996 C CA . LEU A 1 123 ? 3.452 7.821 -9.572 1.00 90.12 123 LEU A CA 1
ATOM 997 C C . LEU A 1 123 ? 2.935 9.262 -9.587 1.00 90.12 123 LEU A C 1
ATOM 999 O O . LEU A 1 123 ? 2.137 9.629 -8.729 1.00 90.12 123 LEU A O 1
ATOM 1003 N N . TYR A 1 124 ? 3.349 10.071 -10.562 1.00 85.69 124 TYR A N 1
ATOM 1004 C CA . TYR A 1 124 ? 2.937 11.470 -10.674 1.00 85.69 124 TYR A CA 1
ATOM 1005 C C . TYR A 1 124 ? 1.419 11.645 -10.868 1.00 85.69 124 TYR A C 1
ATOM 1007 O O . TYR A 1 124 ? 0.862 12.648 -10.435 1.00 85.69 124 TYR A O 1
ATOM 1015 N N . GLN A 1 125 ? 0.736 10.663 -11.465 1.00 85.44 125 GLN A N 1
ATOM 1016 C CA . GLN A 1 125 ? -0.725 10.674 -11.625 1.00 85.44 125 GLN A CA 1
ATOM 1017 C C . GLN A 1 125 ? -1.472 10.276 -10.340 1.00 85.44 125 GLN A C 1
ATOM 1019 O O . GLN A 1 125 ? -2.642 10.615 -10.182 1.00 85.44 125 GLN A O 1
ATOM 1024 N N . LEU A 1 126 ? -0.805 9.557 -9.430 1.00 84.81 126 LEU A N 1
ATOM 1025 C CA . LEU A 1 126 ? -1.390 8.989 -8.209 1.00 84.81 126 LEU A CA 1
ATOM 1026 C C . LEU A 1 126 ? -1.040 9.758 -6.931 1.00 84.81 126 LEU A C 1
ATOM 1028 O O . LEU A 1 126 ? -1.727 9.637 -5.916 1.00 84.81 126 LEU A O 1
ATOM 1032 N N . LEU A 1 127 ? 0.047 10.525 -6.953 1.00 74.00 127 LEU A N 1
ATOM 1033 C CA . LEU A 1 127 ? 0.487 11.331 -5.825 1.00 74.00 127 LEU A CA 1
ATOM 1034 C C . LEU A 1 127 ? -0.308 12.650 -5.754 1.00 74.00 127 LEU A C 1
ATOM 1036 O O . LEU A 1 127 ? -0.511 13.295 -6.783 1.00 74.00 127 LEU A O 1
ATOM 1040 N N . PRO A 1 128 ? -0.723 13.109 -4.554 1.00 65.50 128 PRO A N 1
ATOM 1041 C CA . PRO A 1 128 ? -1.358 14.417 -4.398 1.00 65.50 128 PRO A CA 1
ATOM 1042 C C . PRO A 1 128 ? -0.484 15.537 -4.977 1.00 65.50 128 PRO A C 1
ATOM 1044 O O . PRO A 1 128 ? 0.735 15.527 -4.792 1.00 65.50 128 PRO A O 1
ATOM 1047 N N . SER A 1 129 ? -1.109 16.530 -5.619 1.00 54.38 129 SER A N 1
ATOM 1048 C CA . SER A 1 129 ? -0.514 17.492 -6.573 1.00 54.38 129 SER A CA 1
ATOM 1049 C C . SER A 1 129 ? 0.599 18.422 -6.047 1.00 54.38 129 SER A C 1
ATOM 1051 O O . SER A 1 129 ? 0.988 19.361 -6.735 1.00 54.38 129 SER A O 1
ATOM 1053 N N . ARG A 1 130 ? 1.088 18.212 -4.820 1.00 46.69 130 ARG A N 1
ATOM 1054 C CA . ARG A 1 130 ? 2.102 19.019 -4.119 1.00 46.69 130 ARG A CA 1
ATOM 1055 C C . ARG A 1 130 ? 3.476 18.342 -4.030 1.00 46.69 130 ARG A C 1
ATOM 1057 O O . ARG A 1 130 ? 4.296 18.745 -3.211 1.00 46.69 130 ARG A O 1
ATOM 1064 N N . ILE A 1 131 ? 3.720 17.287 -4.805 1.00 45.75 131 ILE A N 1
ATOM 1065 C CA . ILE A 1 131 ? 5.019 16.605 -4.843 1.00 45.75 131 ILE A CA 1
ATOM 1066 C C . ILE A 1 131 ? 5.741 17.017 -6.129 1.00 45.75 131 ILE A C 1
ATOM 1068 O O . ILE A 1 131 ? 5.363 16.610 -7.225 1.00 45.75 131 ILE A O 1
ATOM 1072 N N . GLU A 1 132 ? 6.759 17.863 -5.974 1.00 41.62 132 GLU A N 1
ATOM 1073 C CA . GLU A 1 132 ? 7.606 18.343 -7.070 1.00 41.62 132 GLU A CA 1
ATOM 1074 C C . GLU A 1 132 ? 8.375 17.190 -7.741 1.00 41.62 132 GLU A C 1
ATOM 1076 O O . GLU A 1 132 ? 8.644 16.155 -7.122 1.00 41.62 132 GLU A O 1
ATOM 1081 N N . LYS A 1 133 ? 8.718 17.364 -9.027 1.00 44.44 133 LYS A N 1
ATOM 1082 C CA . LYS A 1 133 ? 9.546 16.401 -9.770 1.00 44.44 133 LYS A CA 1
ATOM 1083 C C . LYS A 1 133 ? 10.927 16.275 -9.098 1.00 44.44 133 LYS A C 1
ATOM 1085 O O . LYS A 1 133 ? 11.481 17.305 -8.710 1.00 44.44 133 LYS A O 1
ATOM 1090 N N . PRO A 1 134 ? 11.552 15.081 -9.056 1.00 42.69 134 PRO A N 1
ATOM 1091 C CA . PRO A 1 134 ? 13.002 15.015 -8.910 1.00 42.69 134 PRO A CA 1
ATOM 1092 C C . PRO A 1 134 ? 13.645 15.798 -10.065 1.00 42.69 134 PRO A C 1
ATOM 1094 O O . PRO A 1 134 ? 13.144 15.788 -11.191 1.00 42.69 134 PRO A O 1
ATOM 1097 N N . SER A 1 135 ? 14.732 16.512 -9.778 1.00 37.47 135 SER A N 1
ATOM 1098 C CA . SER A 1 135 ? 15.346 17.508 -10.664 1.00 37.47 135 SER A CA 1
ATOM 1099 C C . SER A 1 135 ? 16.143 16.883 -11.820 1.00 37.47 135 SER A C 1
ATOM 1101 O O . SER A 1 135 ? 17.360 17.042 -11.909 1.00 37.47 135 SER A O 1
ATOM 1103 N N . GLY A 1 136 ? 15.457 16.159 -12.703 1.00 45.69 136 GLY A N 1
ATOM 1104 C CA . GLY A 1 136 ? 15.983 15.627 -13.958 1.00 45.69 136 GLY A CA 1
ATOM 1105 C C . GLY A 1 136 ? 15.099 16.047 -15.139 1.00 45.69 136 GLY A C 1
ATOM 1106 O O . GLY A 1 136 ? 13.878 16.124 -14.981 1.00 45.69 136 GLY A O 1
ATOM 1107 N N . PRO A 1 137 ? 15.673 16.327 -16.324 1.00 38.25 137 PRO A N 1
ATOM 1108 C CA . PRO A 1 137 ? 14.901 16.745 -17.488 1.00 38.25 137 PRO A CA 1
ATOM 1109 C C . PRO A 1 137 ? 13.982 15.614 -17.964 1.00 38.25 137 PRO A C 1
ATOM 1111 O O . PRO A 1 137 ? 14.420 14.520 -18.325 1.00 38.25 137 PRO A O 1
ATOM 1114 N N . THR A 1 138 ? 12.686 15.893 -17.991 1.00 43.56 138 THR A N 1
ATOM 1115 C CA . THR A 1 138 ? 11.639 14.984 -18.456 1.00 43.56 138 THR A CA 1
ATOM 1116 C C . THR A 1 138 ? 11.201 15.338 -19.874 1.00 43.56 138 THR A C 1
ATOM 1118 O O . THR A 1 138 ? 11.273 16.480 -20.318 1.00 43.56 138 THR A O 1
ATOM 1121 N N . LEU A 1 139 ? 10.662 14.361 -20.607 1.00 42.69 139 LEU A N 1
ATOM 1122 C CA . LEU A 1 139 ? 10.215 14.582 -21.990 1.00 42.69 139 LEU A CA 1
ATOM 1123 C C . LEU A 1 139 ? 9.030 15.573 -22.091 1.00 42.69 139 LEU A C 1
ATOM 1125 O O . LEU A 1 139 ? 8.776 16.115 -23.161 1.00 42.69 139 LEU A O 1
ATOM 1129 N N . PHE A 1 140 ? 8.348 15.871 -20.977 1.00 44.44 140 PHE A N 1
ATOM 1130 C CA . PHE A 1 140 ? 7.361 16.953 -20.896 1.00 44.44 140 PHE A CA 1
ATOM 1131 C C . PHE A 1 140 ? 7.980 18.343 -21.054 1.00 44.44 140 PHE A C 1
ATOM 1133 O O . PHE A 1 140 ? 7.366 19.194 -21.693 1.00 44.44 140 PHE A O 1
ATOM 1140 N N . ASP A 1 141 ? 9.205 18.551 -20.573 1.00 45.66 141 ASP A N 1
ATOM 1141 C CA . ASP A 1 141 ? 9.875 19.853 -20.638 1.00 45.66 141 ASP A CA 1
ATOM 1142 C C . ASP A 1 141 ? 10.189 20.209 -22.115 1.00 45.66 141 ASP A C 1
ATOM 1144 O O . ASP A 1 141 ? 9.974 21.335 -22.559 1.00 45.66 141 ASP A O 1
ATOM 1148 N N . PHE A 1 142 ? 10.512 19.203 -22.944 1.00 47.22 142 PHE A N 1
ATOM 1149 C CA . PHE A 1 142 ? 10.613 19.329 -24.410 1.00 47.22 142 PHE A CA 1
ATOM 1150 C C . PHE A 1 142 ? 9.264 19.550 -25.130 1.00 47.22 142 PHE A C 1
ATOM 1152 O O . PHE A 1 142 ? 9.233 20.068 -26.253 1.00 47.22 1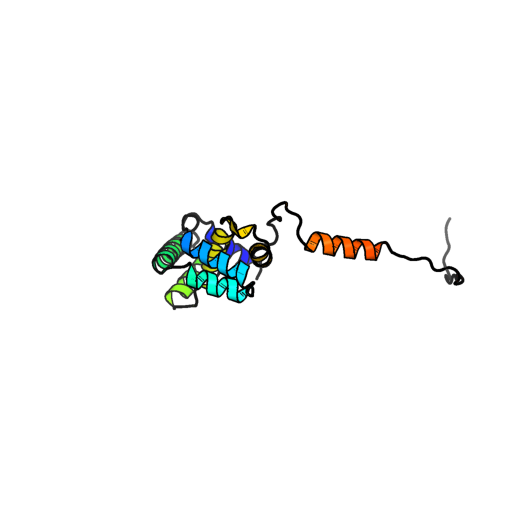42 PHE A O 1
ATOM 1159 N N . VAL A 1 143 ? 8.140 19.137 -24.536 1.00 49.34 143 VAL A N 1
ATOM 1160 C CA . VAL A 1 143 ? 6.794 19.312 -25.118 1.00 49.34 143 VAL A CA 1
ATOM 1161 C C . VAL A 1 143 ? 6.218 20.685 -24.770 1.00 49.34 143 VAL A C 1
ATOM 1163 O O . VAL A 1 143 ? 5.583 21.304 -25.630 1.00 49.34 143 VAL A O 1
ATOM 1166 N N . GLU A 1 144 ? 6.469 21.199 -23.565 1.00 45.91 144 GLU A N 1
ATOM 1167 C CA . GLU A 1 144 ? 6.140 22.583 -23.215 1.00 45.91 144 GLU A CA 1
ATOM 1168 C C . GLU A 1 144 ? 6.999 23.579 -23.995 1.00 45.91 144 GLU A C 1
ATOM 1170 O O . GLU A 1 144 ? 6.430 24.488 -24.598 1.00 45.91 144 GLU A O 1
ATOM 1175 N N . GLU A 1 145 ? 8.306 23.345 -24.153 1.00 41.00 145 GLU A N 1
ATOM 1176 C CA . GLU A 1 145 ? 9.159 24.209 -24.986 1.00 41.00 145 GLU A CA 1
ATOM 1177 C C . GLU A 1 145 ? 8.664 24.272 -26.454 1.00 41.00 145 GLU A C 1
ATOM 1179 O O . GLU A 1 145 ? 8.657 25.335 -27.086 1.00 41.00 145 GLU A O 1
ATOM 1184 N N . LYS A 1 146 ? 8.142 23.158 -26.998 1.00 43.53 146 LYS A N 1
ATOM 1185 C CA . LYS A 1 146 ? 7.477 23.132 -28.318 1.00 43.53 146 LYS A CA 1
ATOM 1186 C C . LYS A 1 146 ? 6.127 23.861 -28.348 1.00 43.53 146 LYS A C 1
ATOM 1188 O O . LYS A 1 146 ? 5.774 24.416 -29.393 1.00 43.53 146 LYS A O 1
ATOM 1193 N N . LYS A 1 147 ? 5.360 23.878 -27.254 1.00 45.41 147 LYS A N 1
ATOM 1194 C CA . LYS A 1 147 ? 4.104 24.649 -27.155 1.00 45.41 147 LYS A CA 1
ATOM 1195 C C . LYS A 1 147 ? 4.369 26.147 -27.001 1.00 45.41 147 LYS A C 1
ATOM 1197 O O . LYS A 1 147 ? 3.664 26.944 -27.620 1.00 45.41 147 LYS A O 1
ATOM 1202 N N . GLU A 1 148 ? 5.396 26.539 -26.253 1.00 42.62 148 GLU A N 1
ATOM 1203 C CA . GLU A 1 148 ? 5.762 27.946 -26.074 1.00 42.62 148 GLU A CA 1
ATOM 1204 C C . GLU A 1 148 ? 6.317 28.561 -27.366 1.00 42.62 148 GLU A C 1
ATOM 1206 O O . GLU A 1 148 ? 5.876 29.639 -27.776 1.00 42.62 148 GLU A O 1
ATOM 1211 N N . LYS A 1 149 ? 7.176 27.831 -28.096 1.00 41.94 149 LYS A N 1
ATOM 1212 C CA . LYS A 1 149 ? 7.653 28.247 -29.429 1.00 41.94 149 LYS A CA 1
ATOM 1213 C C . LYS A 1 149 ? 6.503 28.428 -30.435 1.00 41.94 149 LYS A C 1
ATOM 1215 O O . LYS A 1 149 ? 6.561 29.341 -31.254 1.00 41.94 149 LYS A O 1
ATOM 1220 N N . LYS A 1 150 ? 5.408 27.659 -30.326 1.00 41.16 150 LYS A N 1
ATOM 1221 C CA . LYS A 1 150 ? 4.191 27.870 -31.142 1.00 41.16 150 LYS A CA 1
ATOM 1222 C C . LYS A 1 150 ? 3.377 29.116 -30.766 1.00 41.16 150 LYS A C 1
ATOM 1224 O O . LYS A 1 150 ? 2.650 29.611 -31.620 1.00 41.16 150 LYS A O 1
ATOM 1229 N N . ARG A 1 151 ? 3.491 29.655 -29.545 1.00 43.84 151 ARG A N 1
ATOM 1230 C CA . ARG A 1 151 ? 2.786 30.891 -29.137 1.00 43.84 151 ARG A CA 1
ATOM 1231 C C . ARG A 1 151 ? 3.512 32.184 -29.522 1.00 43.84 151 ARG A C 1
ATOM 1233 O O . ARG A 1 151 ? 2.865 33.223 -29.583 1.00 43.84 151 ARG A O 1
ATOM 1240 N N . LYS A 1 152 ? 4.817 32.133 -29.813 1.00 42.31 152 LYS A N 1
ATOM 1241 C CA . LYS A 1 152 ? 5.615 33.297 -30.258 1.00 42.31 152 LYS A CA 1
ATOM 1242 C C . LYS A 1 152 ? 5.800 33.387 -31.783 1.00 42.31 152 LYS A C 1
ATOM 1244 O O . LYS A 1 152 ? 6.409 34.331 -32.269 1.00 42.31 152 LYS A O 1
ATOM 1249 N N . GLY A 1 153 ? 5.242 32.446 -32.546 1.00 39.56 153 GLY A N 1
ATOM 1250 C CA . GLY A 1 153 ? 5.320 32.398 -34.010 1.00 39.56 153 GLY A CA 1
ATOM 1251 C C . GLY A 1 153 ? 4.189 33.132 -34.737 1.00 39.56 153 GLY A C 1
ATOM 1252 O O . GLY A 1 153 ? 3.531 32.522 -35.578 1.00 39.56 153 GLY A O 1
ATOM 1253 N N . ARG A 1 154 ? 3.943 34.420 -34.447 1.00 34.22 154 ARG A N 1
ATOM 1254 C CA . ARG A 1 154 ? 3.066 35.246 -35.301 1.00 34.22 154 ARG A CA 1
ATOM 1255 C C . ARG A 1 154 ? 3.869 35.686 -36.527 1.00 34.22 154 ARG A C 1
ATOM 1257 O O . ARG A 1 154 ? 4.482 36.747 -36.523 1.00 34.22 154 ARG A O 1
ATOM 1264 N N . ILE A 1 155 ? 3.908 34.825 -37.544 1.00 41.50 155 ILE A N 1
ATOM 1265 C CA . ILE A 1 155 ? 4.505 35.148 -38.844 1.00 41.50 155 ILE A CA 1
ATOM 1266 C C . ILE A 1 155 ? 3.684 36.290 -39.448 1.00 41.50 155 ILE A C 1
ATOM 1268 O O . ILE A 1 155 ? 2.503 36.115 -39.739 1.00 41.50 155 ILE A O 1
ATOM 1272 N N . ILE A 1 156 ? 4.310 37.453 -39.616 1.00 38.53 156 ILE A N 1
ATOM 1273 C CA . ILE A 1 156 ? 3.753 38.541 -40.417 1.00 38.53 156 ILE A CA 1
ATOM 1274 C C . ILE A 1 156 ? 4.034 38.177 -41.875 1.00 38.53 156 ILE A C 1
ATOM 1276 O O . ILE A 1 156 ? 5.180 38.228 -42.319 1.00 38.53 156 ILE A O 1
ATOM 1280 N N . LEU A 1 157 ? 2.997 37.751 -42.596 1.00 38.69 157 LEU A N 1
ATOM 1281 C CA . LEU A 1 157 ? 3.044 37.642 -44.052 1.00 38.69 157 LEU A CA 1
ATOM 1282 C C . LEU A 1 157 ? 2.839 39.045 -44.656 1.00 38.69 157 LEU A C 1
ATOM 1284 O O . LEU A 1 157 ? 2.071 39.831 -44.099 1.00 38.69 157 LEU A O 1
ATOM 1288 N N . PRO A 1 158 ? 3.538 39.396 -45.748 1.00 36.44 158 PRO A N 1
ATOM 1289 C CA . PRO A 1 158 ? 3.466 40.735 -46.315 1.00 36.44 158 PRO A CA 1
ATOM 1290 C C . PRO A 1 158 ? 2.210 40.914 -47.179 1.00 36.44 158 PRO A C 1
ATOM 1292 O O . PRO A 1 158 ? 2.016 40.176 -48.141 1.00 36.44 158 PRO A O 1
ATOM 1295 N N . GLY A 1 159 ? 1.428 41.956 -46.884 1.00 43.84 159 GLY A N 1
ATOM 1296 C CA . GLY A 1 159 ? 0.362 42.457 -47.756 1.00 43.84 159 GLY A CA 1
ATOM 1297 C C . GLY A 1 159 ? -1.044 41.946 -47.436 1.00 43.84 159 GLY A C 1
ATOM 1298 O O . GLY A 1 159 ? -1.556 41.085 -48.136 1.00 43.84 159 GLY A O 1
ATOM 1299 N N . GLU A 1 160 ? -1.694 42.563 -46.449 1.00 35.97 160 GLU A N 1
ATOM 1300 C CA . GLU A 1 160 ? -3.158 42.662 -46.363 1.00 35.97 160 GLU A CA 1
ATOM 1301 C C . GLU A 1 160 ? -3.506 44.000 -45.685 1.00 35.97 160 GLU A C 1
ATOM 1303 O O . GLU A 1 160 ? -2.829 44.416 -44.743 1.00 35.97 160 GLU A O 1
ATOM 1308 N N . GLU A 1 161 ? -4.483 44.725 -46.232 1.00 38.38 161 GLU A N 1
ATOM 1309 C CA . GLU A 1 161 ? -4.754 46.131 -45.896 1.00 38.38 161 GLU A CA 1
ATOM 1310 C C . GLU A 1 161 ? -5.480 46.292 -44.549 1.00 38.38 161 GLU A C 1
ATOM 1312 O O . GLU A 1 161 ? -6.449 45.586 -44.258 1.00 38.38 161 GLU A O 1
ATOM 1317 N N . GLU A 1 162 ? -5.074 47.282 -43.746 1.00 36.09 162 GLU A N 1
ATOM 1318 C CA . GLU A 1 162 ? -5.816 47.667 -42.544 1.00 36.09 162 GLU A CA 1
ATOM 1319 C C . GLU A 1 162 ? -7.158 48.313 -42.915 1.00 36.09 162 GLU A C 1
ATOM 1321 O O . GLU A 1 162 ? -7.217 49.421 -43.447 1.00 36.09 162 GLU A O 1
ATOM 1326 N N . LYS A 1 163 ? -8.259 47.645 -42.557 1.00 36.34 163 LYS A N 1
ATOM 1327 C CA . LYS A 1 163 ? -9.568 48.288 -42.397 1.00 36.34 163 LYS A CA 1
ATOM 1328 C C . LYS A 1 163 ? -9.845 48.512 -40.918 1.00 36.34 163 LYS A C 1
ATOM 1330 O O . LYS A 1 163 ? -10.353 47.627 -40.231 1.00 36.34 163 LYS A O 1
ATOM 1335 N N . GLU A 1 164 ? -9.530 49.710 -40.435 1.00 36.94 164 GLU A N 1
ATOM 1336 C CA . GLU A 1 164 ? -10.047 50.183 -39.152 1.00 36.94 164 GLU A CA 1
ATOM 1337 C C . GLU A 1 164 ? -11.554 50.465 -39.257 1.00 36.94 164 GLU A C 1
ATOM 1339 O O . GLU A 1 164 ? -11.978 51.440 -39.875 1.00 36.94 164 GLU A O 1
ATOM 1344 N N . GLU A 1 165 ? -12.374 49.658 -38.582 1.00 38.62 165 GLU A N 1
ATOM 1345 C CA . GLU A 1 165 ? -13.713 50.073 -38.159 1.00 38.62 165 GLU A CA 1
ATOM 1346 C C . GLU A 1 165 ? -13.760 50.220 -36.634 1.00 38.62 165 GLU A C 1
ATOM 1348 O O . GLU A 1 165 ? -13.829 49.234 -35.897 1.00 38.62 165 GLU A O 1
ATOM 1353 N N . LYS A 1 166 ? -13.801 51.468 -36.154 1.00 38.59 166 LYS A N 1
ATOM 1354 C CA . LYS A 1 166 ? -14.347 51.813 -34.833 1.00 38.59 166 LYS A CA 1
ATOM 1355 C C . LYS A 1 166 ? -15.160 53.102 -34.910 1.00 38.59 166 LYS A C 1
ATOM 1357 O O . LYS A 1 166 ? -14.610 54.190 -35.051 1.00 38.59 166 LYS A O 1
ATOM 1362 N N . LYS A 1 167 ? -16.480 52.972 -34.771 1.00 39.84 167 LYS A N 1
ATOM 1363 C CA . LYS A 1 167 ? -17.402 54.095 -34.556 1.00 39.84 167 LYS A CA 1
ATOM 1364 C C . LYS A 1 167 ? -17.569 54.393 -33.060 1.00 39.84 167 LYS A C 1
ATOM 1366 O O . LYS A 1 167 ? -17.622 53.454 -32.278 1.00 39.84 167 LYS A O 1
ATOM 1371 N N . GLU A 1 168 ? -17.687 55.692 -32.744 1.00 39.41 168 GLU A N 1
ATOM 1372 C CA . GLU A 1 168 ? -18.596 56.342 -31.760 1.00 39.41 168 GLU A CA 1
ATOM 1373 C C . GLU A 1 168 ? -18.725 55.715 -30.339 1.00 39.41 168 GLU A C 1
ATOM 1375 O O . GLU A 1 168 ? -19.065 54.550 -30.200 1.00 39.41 168 GLU A O 1
ATOM 1380 N N . GLY A 1 169 ? -18.577 56.389 -29.183 1.00 36.81 169 GLY A N 1
ATOM 1381 C CA . GLY A 1 169 ? -18.332 57.792 -28.777 1.00 36.81 169 GLY A CA 1
ATOM 1382 C C . GLY A 1 169 ? -17.889 57.820 -27.281 1.00 36.81 169 GLY A C 1
ATOM 1383 O O . GLY A 1 169 ? -17.230 56.881 -26.854 1.00 36.81 169 GLY A O 1
ATOM 1384 N N . LYS A 1 170 ? -18.207 58.782 -26.390 1.00 37.50 170 LYS A N 1
ATOM 1385 C CA . LYS A 1 170 ? -18.955 60.055 -26.477 1.00 37.50 170 LYS A CA 1
ATOM 1386 C C . LYS A 1 170 ? -18.624 60.980 -25.262 1.00 37.50 170 LYS A C 1
ATOM 1388 O O . LYS A 1 170 ? -18.704 60.541 -24.125 1.00 37.50 170 LYS A O 1
ATOM 1393 N N . ILE A 1 171 ? -18.285 62.243 -25.560 1.00 44.84 171 ILE A N 1
ATOM 1394 C CA . ILE A 1 171 ? -18.379 63.549 -24.828 1.00 44.84 171 ILE A CA 1
ATOM 1395 C C . ILE A 1 171 ? -19.229 63.530 -23.506 1.00 44.84 171 ILE A C 1
ATOM 1397 O O . ILE A 1 171 ? -20.284 62.902 -23.513 1.00 44.84 171 ILE A O 1
ATOM 1401 N N . ILE A 1 172 ? -18.911 64.189 -22.362 1.00 38.88 172 ILE A N 1
ATOM 1402 C CA . ILE A 1 172 ? -18.765 65.652 -22.076 1.00 38.88 172 ILE A CA 1
ATOM 1403 C C . ILE A 1 172 ? -18.035 65.940 -20.726 1.00 38.88 172 ILE A C 1
ATOM 1405 O O . ILE A 1 172 ? -18.253 65.228 -19.750 1.00 38.88 172 ILE A O 1
ATOM 1409 N N . MET A 1 173 ? -17.244 67.030 -20.676 1.00 30.38 173 MET A N 1
ATOM 1410 C CA . MET A 1 173 ? -16.700 67.721 -19.477 1.00 30.38 173 MET A CA 1
ATOM 1411 C C . MET A 1 173 ? -17.551 68.953 -19.082 1.00 30.38 173 MET A C 1
ATOM 1413 O O . MET A 1 173 ? -18.308 69.465 -19.909 1.00 30.38 173 MET A O 1
ATOM 1417 N N . PRO A 1 174 ? -17.369 69.496 -17.869 1.00 52.66 174 PRO A N 1
ATOM 1418 C CA . PRO A 1 174 ? -16.727 70.821 -17.786 1.00 52.66 174 PRO A CA 1
ATOM 1419 C C . PRO A 1 174 ? -15.374 70.804 -17.060 1.00 52.66 174 PRO A C 1
ATOM 1421 O O . PRO A 1 174 ? -15.228 70.028 -16.091 1.00 52.66 174 PRO A O 1
#

pLDDT: mean 78.8, std 23.45, range [30.38, 98.25]

Foldseek 3Di:
DVVLLVLLLVLCCPPLNVPQAWDLVQQVVLLVVLLVPLDDLLCSLQVLLVRTQDPVSLVSLLVSLVVQLVVQPPHSSNVLSVVLNVCVVVPHRQSVRSNSSSNSLVNNCPRPSCLPLSNVVSSCVSDPVPDDRDPDDDVVVVVVVVVVVVVPPPDDDPDDDDDDDDDDDDDDDD